Protein AF-A0A1B6LX27-F1 (afdb_monomer_lite)

pLDDT: mean 78.28, std 17.0, range [36.16, 95.62]

Secondary structure (DSSP, 8-state):
-HHHHHHHHHT-S----S-GGGS-TT-TTSS-S-HHHHHHHHHHTT---------TT-----SS-------TTS------TT-EEEEE-SS-TTEEEEEETTEEEEEEPSTT-EEETTTTEEE-GGGSTT-TT---PPPP---

Sequence (143 aa):
KTKMSWLKEEGFGGIMIWSVDMDDFRGQCGTGKFPLINAMRQELEDYRVKLEYDGPFESSSPGGGAYTTKDPTSVTCEEEDGHISYHPDKADCTMYYMCEGERKHHMPCPSNLVFNPNENVCDWPENVEGCTQHTPAPPARRR

Radius of gyration: 25.05 Å; chains: 1; bounding box: 63×36×71 Å

Structure (mmCIF, N/CA/C/O backbone):
data_AF-A0A1B6LX27-F1
#
_entry.id   AF-A0A1B6LX27-F1
#
loop_
_atom_site.group_PDB
_atom_site.id
_atom_site.type_symbol
_atom_site.label_atom_id
_atom_site.label_alt_id
_atom_site.label_comp_id
_atom_site.label_asym_id
_atom_site.label_entity_id
_atom_site.label_seq_id
_atom_site.pdbx_PDB_ins_code
_atom_site.Cartn_x
_atom_site.Cartn_y
_atom_site.Cartn_z
_atom_site.occupancy
_atom_site.B_iso_or_equiv
_atom_site.auth_seq_id
_atom_site.auth_comp_id
_atom_site.auth_asym_id
_atom_site.auth_atom_id
_atom_site.pdbx_PDB_model_num
ATOM 1 N N . LYS A 1 1 ? -3.311 -2.739 24.950 1.00 86.50 1 LYS A N 1
ATOM 2 C CA . LYS A 1 1 ? -2.130 -1.855 24.794 1.00 86.50 1 LYS A CA 1
ATOM 3 C C . LYS A 1 1 ? -1.111 -2.432 23.808 1.00 86.50 1 LYS A C 1
ATOM 5 O O . LYS A 1 1 ? -0.923 -1.808 22.782 1.00 86.50 1 LYS A O 1
ATOM 10 N N . THR A 1 2 ? -0.582 -3.650 23.991 1.00 93.81 2 THR A N 1
ATOM 11 C CA . THR A 1 2 ? 0.430 -4.273 23.095 1.00 93.81 2 THR A CA 1
ATOM 12 C C . THR A 1 2 ? 0.128 -4.185 21.593 1.00 93.81 2 THR A C 1
ATOM 14 O O . THR A 1 2 ? 0.969 -3.728 20.832 1.00 93.81 2 THR A O 1
ATOM 17 N N . LYS A 1 3 ? -1.089 -4.546 21.157 1.00 90.81 3 LYS A N 1
ATOM 18 C CA . LYS A 1 3 ? -1.472 -4.453 19.735 1.00 90.81 3 LYS A CA 1
ATOM 19 C C . LYS A 1 3 ? -1.489 -3.019 19.195 1.00 90.81 3 LYS A C 1
ATOM 21 O O . LYS A 1 3 ? -1.274 -2.833 18.010 1.00 90.81 3 LYS A O 1
ATOM 26 N N . MET A 1 4 ? -1.746 -2.025 20.048 1.00 92.75 4 MET A N 1
ATOM 27 C CA . MET A 1 4 ? -1.708 -0.616 19.645 1.00 92.75 4 MET A CA 1
ATOM 28 C C . MET A 1 4 ? -0.263 -0.155 19.459 1.00 92.75 4 MET A C 1
ATOM 30 O O . MET A 1 4 ? 0.002 0.612 18.550 1.00 92.75 4 MET A O 1
ATOM 34 N N . SER A 1 5 ? 0.678 -0.636 20.278 1.00 89.69 5 SER A N 1
ATOM 35 C CA . SER A 1 5 ? 2.108 -0.371 20.068 1.00 89.69 5 SER A CA 1
ATOM 36 C C . SER A 1 5 ? 2.585 -0.940 18.735 1.00 89.69 5 SER A C 1
ATOM 38 O O . SER A 1 5 ? 3.118 -0.188 17.931 1.00 89.69 5 SER A O 1
ATOM 40 N N . TRP A 1 6 ? 2.284 -2.215 18.468 1.00 89.00 6 TRP A N 1
ATOM 41 C CA . TRP A 1 6 ? 2.607 -2.853 17.189 1.00 89.00 6 TRP A CA 1
ATOM 42 C C . TRP A 1 6 ? 1.976 -2.116 16.001 1.00 89.00 6 TRP A C 1
ATOM 44 O O . TRP A 1 6 ? 2.639 -1.840 15.014 1.00 89.00 6 TRP A O 1
ATOM 54 N N . LEU A 1 7 ? 0.714 -1.697 16.124 1.00 89.50 7 LEU A N 1
ATOM 55 C CA . LEU A 1 7 ? 0.049 -0.909 15.089 1.00 89.50 7 LEU A CA 1
ATOM 56 C C . LEU A 1 7 ? 0.789 0.391 14.758 1.00 89.50 7 LEU A C 1
ATOM 58 O O . LEU A 1 7 ? 0.898 0.754 13.591 1.00 89.50 7 LEU A O 1
ATOM 62 N N . LYS A 1 8 ? 1.278 1.091 15.789 1.00 86.44 8 LYS A N 1
ATOM 63 C CA . LYS A 1 8 ? 2.028 2.337 15.620 1.00 86.44 8 LYS A CA 1
ATOM 64 C C . LYS A 1 8 ? 3.378 2.104 14.950 1.00 86.44 8 LYS A C 1
ATOM 66 O O . LYS A 1 8 ? 3.792 2.953 14.168 1.00 86.44 8 LYS A O 1
ATOM 71 N N . GLU A 1 9 ? 4.030 0.989 15.275 1.00 84.31 9 GLU A N 1
ATOM 72 C CA . GLU A 1 9 ? 5.307 0.563 14.690 1.00 84.31 9 GLU A CA 1
ATOM 73 C C . GLU A 1 9 ? 5.164 0.215 13.204 1.00 84.31 9 GLU A C 1
ATOM 75 O O . GLU A 1 9 ? 5.985 0.653 12.410 1.00 84.31 9 GLU A O 1
ATOM 80 N N . GLU A 1 10 ? 4.098 -0.493 12.824 1.00 82.00 10 GLU A N 1
ATOM 81 C CA . GLU A 1 10 ? 3.840 -0.903 11.432 1.00 82.00 10 GLU A CA 1
ATOM 82 C C . GLU A 1 10 ? 3.156 0.175 10.577 1.00 82.00 10 GLU A C 1
ATOM 84 O O . GLU A 1 10 ? 2.948 -0.019 9.386 1.00 82.00 10 GLU A O 1
ATOM 89 N N . GLY A 1 11 ? 2.743 1.302 11.163 1.00 79.25 11 GLY A N 1
ATOM 90 C CA . GLY A 1 11 ? 2.175 2.403 10.383 1.00 79.25 11 GLY A CA 1
ATOM 91 C C . GLY A 1 11 ? 0.707 2.239 9.960 1.00 79.25 11 GLY A C 1
ATOM 92 O O . GLY A 1 11 ? 0.257 2.978 9.086 1.00 79.25 11 GLY A O 1
ATOM 93 N N . PHE A 1 12 ? -0.079 1.318 10.537 1.00 83.06 12 PHE A N 1
ATOM 94 C CA . PHE A 1 12 ? -1.458 1.129 10.055 1.00 83.06 12 PHE A CA 1
ATOM 95 C C . PHE A 1 12 ? -2.381 2.313 10.375 1.00 83.06 12 PHE A C 1
ATOM 97 O O . PHE A 1 12 ? -2.344 2.905 11.452 1.00 83.06 12 PHE A O 1
ATOM 104 N N . GLY A 1 13 ? -3.322 2.566 9.460 1.00 85.44 13 GLY A N 1
ATOM 105 C CA . GLY A 1 13 ? -4.291 3.667 9.514 1.00 85.44 13 GLY A CA 1
ATOM 106 C C . GLY A 1 13 ? -5.221 3.703 10.731 1.00 85.44 13 GLY A C 1
ATOM 107 O O . GLY A 1 13 ? -5.786 4.747 11.054 1.00 85.44 13 GLY A O 1
ATOM 108 N N . GLY A 1 14 ? -5.415 2.569 11.401 1.00 88.19 14 GLY A N 1
ATOM 109 C CA . GLY A 1 14 ? -6.326 2.465 12.530 1.00 88.19 14 GLY A CA 1
ATOM 110 C C . GLY A 1 14 ? -6.703 1.029 12.860 1.00 88.19 14 GLY A C 1
ATOM 111 O O . GLY A 1 14 ? -6.088 0.071 12.397 1.00 88.19 14 GLY A O 1
ATOM 112 N N . ILE A 1 15 ? -7.732 0.887 13.689 1.00 92.56 15 ILE A N 1
ATOM 113 C CA . ILE A 1 15 ? -8.197 -0.397 14.215 1.00 92.56 15 ILE A CA 1
ATOM 114 C C . ILE A 1 15 ? -9.645 -0.650 13.827 1.00 92.56 15 ILE A C 1
ATOM 116 O O . ILE A 1 15 ? -10.480 0.251 13.870 1.00 92.56 15 ILE A O 1
ATOM 120 N N . MET A 1 16 ? -9.953 -1.906 13.524 1.00 93.69 16 MET A N 1
ATOM 121 C CA . MET A 1 16 ? -11.321 -2.404 13.461 1.00 93.69 16 MET A CA 1
ATOM 122 C C . MET A 1 16 ? -11.594 -3.234 14.712 1.00 93.69 16 MET A C 1
ATOM 124 O O . MET A 1 16 ? -10.741 -4.000 15.164 1.00 93.69 16 MET A O 1
ATOM 128 N N . ILE A 1 17 ? -12.775 -3.047 15.294 1.00 93.44 17 ILE A N 1
ATOM 129 C CA . ILE A 1 17 ? -13.177 -3.717 16.526 1.00 93.44 17 ILE A CA 1
ATOM 130 C C . ILE A 1 17 ? -14.451 -4.495 16.249 1.00 93.44 17 ILE A C 1
ATOM 132 O O . ILE A 1 17 ? -15.478 -3.923 15.886 1.00 93.44 17 ILE A O 1
ATOM 136 N N . TRP A 1 18 ? -14.380 -5.797 16.493 1.00 88.06 18 TRP A N 1
ATOM 137 C CA . TRP A 1 18 ? -15.531 -6.680 16.507 1.00 88.06 18 TRP A CA 1
ATOM 138 C C . TRP A 1 18 ? -15.784 -7.142 17.948 1.00 88.06 18 TRP A C 1
ATOM 140 O O . TRP A 1 18 ? -15.003 -7.918 18.491 1.00 88.06 18 TRP A O 1
ATOM 150 N N . SER A 1 19 ? -16.820 -6.680 18.635 1.00 92.62 19 SER A N 1
ATOM 151 C CA . SER A 1 19 ? -17.796 -5.650 18.266 1.00 92.62 19 SER A CA 1
ATOM 152 C C . SER A 1 19 ? -18.081 -4.763 19.478 1.00 92.62 19 SER A C 1
ATOM 154 O O . SER A 1 19 ? -17.671 -5.059 20.600 1.00 92.62 19 SER A O 1
ATOM 156 N N . VAL A 1 20 ? -18.775 -3.649 19.252 1.00 92.94 20 VAL A N 1
ATOM 157 C CA . VAL A 1 20 ? -19.074 -2.664 20.302 1.00 92.94 20 VAL A CA 1
ATOM 158 C C . VAL A 1 20 ? -19.958 -3.223 21.424 1.00 92.94 20 VAL A C 1
ATOM 160 O O . VAL A 1 20 ? -19.816 -2.819 22.574 1.00 92.94 20 VAL A O 1
ATOM 163 N N . ASP A 1 21 ? -20.856 -4.155 21.110 1.00 92.50 21 ASP A N 1
ATOM 164 C CA . ASP A 1 21 ? -21.798 -4.765 22.053 1.00 92.50 21 ASP A CA 1
ATOM 165 C C . ASP A 1 21 ? -21.161 -5.829 22.959 1.00 92.50 21 ASP A C 1
ATOM 167 O O . ASP A 1 21 ? -21.692 -6.105 24.034 1.00 92.50 21 ASP A O 1
ATOM 171 N N . MET A 1 22 ? -20.014 -6.386 22.553 1.00 93.12 22 MET A N 1
ATOM 172 C CA . MET A 1 22 ? -19.248 -7.352 23.347 1.00 93.12 22 MET A CA 1
ATOM 173 C C . MET A 1 22 ? -18.221 -6.697 24.281 1.00 93.12 22 MET A C 1
ATOM 175 O O . MET A 1 22 ? -17.616 -7.390 25.099 1.00 93.12 22 MET A O 1
ATOM 179 N N . ASP A 1 23 ? -18.016 -5.381 24.185 1.00 93.62 23 ASP A N 1
ATOM 180 C CA . ASP A 1 23 ? -17.310 -4.629 25.226 1.00 93.62 23 ASP A CA 1
ATOM 181 C C . ASP A 1 23 ? -18.255 -4.379 26.414 1.00 93.62 23 ASP A C 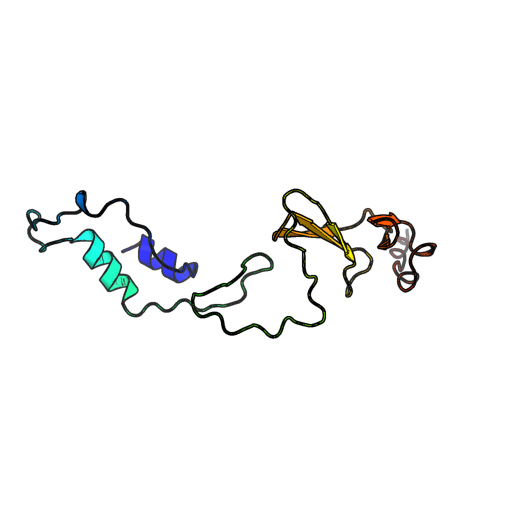1
ATOM 183 O O . ASP A 1 23 ? -19.478 -4.448 26.286 1.00 93.62 23 ASP A O 1
ATOM 187 N N . ASP A 1 24 ? -17.714 -4.046 27.584 1.00 94.94 24 ASP A N 1
ATOM 188 C CA . ASP A 1 24 ? -18.515 -3.713 28.763 1.00 94.94 24 ASP A CA 1
ATOM 189 C C . ASP A 1 24 ? -19.151 -2.318 28.624 1.00 94.94 24 ASP A C 1
ATOM 191 O O . ASP A 1 24 ? -18.796 -1.336 29.281 1.00 94.94 24 ASP A O 1
ATOM 195 N N . PHE A 1 25 ? -20.136 -2.216 27.736 1.00 93.31 25 PHE A N 1
ATOM 196 C CA . PHE A 1 25 ? -20.869 -0.989 27.436 1.00 93.31 25 PHE A CA 1
ATOM 197 C C . PHE A 1 25 ? -21.722 -0.498 28.616 1.00 93.31 25 PHE A C 1
ATOM 199 O O . PHE A 1 25 ? -22.156 0.660 28.644 1.00 93.31 25 PHE A O 1
ATOM 206 N N . ARG A 1 26 ? -21.975 -1.367 29.605 1.00 92.00 26 ARG A N 1
ATOM 207 C CA . ARG A 1 26 ? -22.749 -1.055 30.816 1.00 92.00 26 ARG A CA 1
ATOM 208 C C . ARG A 1 26 ? -21.876 -0.648 32.002 1.00 92.00 26 ARG A C 1
ATOM 210 O O . ARG A 1 26 ? -22.412 -0.037 32.922 1.00 92.00 26 ARG A O 1
ATOM 217 N N . GLY A 1 27 ? -20.570 -0.907 31.964 1.00 91.69 27 GLY A N 1
ATOM 218 C CA . GLY A 1 27 ? -19.635 -0.568 33.037 1.00 91.69 27 GLY A CA 1
ATOM 219 C C . GLY A 1 27 ? -19.746 -1.486 34.257 1.00 91.69 27 GLY A C 1
ATOM 220 O O . GLY A 1 27 ? -19.584 -1.027 35.385 1.00 91.69 27 GLY A O 1
ATOM 221 N N . GLN A 1 28 ? -20.066 -2.764 34.050 1.00 92.75 28 GLN A N 1
ATOM 222 C CA . GLN A 1 28 ? -20.187 -3.768 35.111 1.00 92.75 28 GLN A CA 1
ATOM 223 C C . GLN A 1 28 ? -18.832 -4.270 35.631 1.00 92.75 28 GLN A C 1
ATOM 225 O O . GLN A 1 28 ? -18.747 -4.724 36.769 1.00 92.75 28 GLN A O 1
ATOM 230 N N . CYS A 1 29 ? -17.764 -4.146 34.844 1.00 88.56 29 CYS A N 1
ATOM 231 C CA . CYS A 1 29 ? -16.407 -4.546 35.213 1.00 88.56 29 CYS A CA 1
ATOM 232 C C . CYS A 1 29 ? -15.710 -3.553 36.166 1.00 88.56 29 CYS A C 1
ATOM 234 O O . CYS A 1 29 ? -14.597 -3.818 36.611 1.00 88.56 29 CYS A O 1
ATOM 236 N N . GLY A 1 30 ? -16.343 -2.417 36.498 1.00 84.69 30 GLY A N 1
ATOM 237 C CA . GLY A 1 30 ? -15.873 -1.466 37.519 1.00 84.69 30 GLY A CA 1
ATOM 238 C C . GLY A 1 30 ? -14.922 -0.368 37.027 1.00 84.69 30 GLY A C 1
ATOM 239 O O . GLY A 1 30 ? -14.645 0.577 37.758 1.00 84.69 30 GLY A O 1
ATOM 240 N N . THR A 1 31 ? -14.467 -0.433 35.777 1.00 85.50 31 THR A N 1
ATOM 241 C CA . THR A 1 31 ? -13.555 0.549 35.155 1.00 85.50 31 THR A CA 1
ATOM 242 C C . THR A 1 31 ? -14.272 1.649 34.362 1.00 85.50 31 THR A C 1
ATOM 244 O O . THR A 1 31 ? -13.627 2.453 33.694 1.00 85.50 31 THR A O 1
ATOM 247 N N . GLY A 1 32 ? -15.606 1.692 34.421 1.00 90.88 32 GLY A N 1
ATOM 248 C CA . GLY A 1 32 ? -16.441 2.540 33.568 1.00 90.88 32 GLY A CA 1
ATOM 249 C C . GLY A 1 32 ? -16.871 1.832 32.280 1.00 90.88 32 GLY A C 1
ATOM 250 O O . GLY A 1 32 ? -16.545 0.670 32.058 1.00 90.88 32 GLY A O 1
ATOM 251 N N . LYS A 1 33 ? -17.649 2.527 31.444 1.00 95.00 33 LYS A N 1
ATOM 252 C CA . LYS A 1 33 ? -18.179 1.972 30.188 1.00 95.00 33 LYS A CA 1
ATOM 253 C C . LYS A 1 33 ? -17.080 1.836 29.138 1.00 95.00 33 LYS A C 1
ATOM 255 O O . LYS A 1 33 ? -16.231 2.717 29.041 1.00 95.00 33 LYS A O 1
ATOM 260 N N . PHE A 1 34 ? -17.175 0.805 28.305 1.00 94.94 34 PHE A N 1
ATOM 261 C CA . PHE A 1 34 ? -16.282 0.547 27.171 1.00 94.94 34 PHE A CA 1
ATOM 262 C C . PHE A 1 34 ? -14.787 0.511 27.535 1.00 94.94 34 PHE A C 1
ATOM 264 O O . PHE A 1 34 ? -13.986 1.251 26.949 1.00 94.94 34 PHE A O 1
ATOM 271 N N . PRO A 1 35 ? -14.378 -0.282 28.540 1.00 95.62 35 PRO A N 1
ATOM 272 C CA . PRO A 1 35 ? -12.996 -0.292 29.003 1.00 95.62 35 PRO A CA 1
ATOM 273 C C . PRO A 1 35 ? -11.996 -0.686 27.912 1.00 95.62 35 PRO A C 1
ATOM 275 O O . PRO A 1 35 ? -10.898 -0.128 27.873 1.00 95.62 35 PRO A O 1
ATOM 278 N N . LEU A 1 36 ? -12.355 -1.594 26.998 1.00 94.19 36 LEU A N 1
ATOM 279 C CA . LEU A 1 36 ? -11.445 -2.025 25.937 1.00 94.19 36 LEU A CA 1
ATOM 280 C C . LEU A 1 36 ? -11.309 -0.958 24.850 1.00 94.19 36 LEU A C 1
ATOM 282 O O . LEU A 1 36 ? -10.189 -0.611 24.466 1.00 94.19 36 LEU A O 1
ATOM 286 N N . ILE A 1 37 ? -12.428 -0.400 24.383 1.00 94.50 37 ILE A N 1
ATOM 287 C CA . ILE A 1 37 ? -12.418 0.651 23.357 1.00 94.50 37 ILE A CA 1
ATOM 288 C C . ILE A 1 37 ? -11.728 1.913 23.881 1.00 94.50 37 ILE A C 1
ATOM 290 O O . ILE A 1 37 ? -10.924 2.513 23.166 1.00 94.50 37 ILE A O 1
ATOM 294 N N . ASN A 1 38 ? -11.979 2.298 25.135 1.00 94.31 38 ASN A N 1
ATOM 295 C CA . ASN A 1 38 ? -11.336 3.464 25.739 1.00 94.31 38 ASN A CA 1
ATOM 296 C C . ASN A 1 38 ? -9.831 3.259 25.924 1.00 94.31 38 ASN A C 1
ATOM 298 O O . ASN A 1 38 ? -9.062 4.178 25.650 1.00 94.31 38 ASN A O 1
ATOM 302 N N . ALA A 1 39 ? -9.394 2.054 26.302 1.00 94.19 39 ALA A N 1
ATOM 303 C CA . ALA A 1 39 ? -7.972 1.741 26.370 1.00 94.19 39 ALA A CA 1
ATOM 304 C C . ALA A 1 39 ? -7.293 1.850 24.997 1.00 94.19 39 ALA A C 1
ATOM 306 O O . ALA A 1 39 ? -6.167 2.324 24.916 1.00 94.19 39 ALA A O 1
ATOM 307 N N . MET A 1 40 ? -7.953 1.431 23.913 1.00 94.62 40 MET A N 1
ATOM 308 C CA . MET A 1 40 ? -7.399 1.569 22.561 1.00 94.62 40 MET A CA 1
ATOM 309 C C . MET A 1 40 ? -7.393 3.023 22.082 1.00 94.62 40 MET A C 1
ATOM 311 O O . MET A 1 40 ? -6.388 3.475 21.543 1.00 94.62 40 MET A O 1
ATOM 315 N N . ARG A 1 41 ? -8.470 3.775 22.342 1.00 92.81 41 ARG A N 1
ATOM 316 C CA . ARG A 1 41 ? -8.562 5.208 22.029 1.00 92.81 41 ARG A CA 1
ATOM 317 C C . ARG A 1 41 ? -7.438 6.001 22.691 1.00 92.81 41 ARG A C 1
ATOM 319 O O . ARG A 1 41 ? -6.790 6.787 22.016 1.00 92.81 41 ARG A O 1
ATOM 326 N N . GLN A 1 42 ? -7.192 5.765 23.979 1.00 93.88 42 GLN A N 1
ATOM 327 C CA . GLN A 1 42 ? -6.151 6.465 24.732 1.00 93.88 42 GLN A CA 1
ATOM 328 C C . GLN A 1 42 ? -4.744 6.173 24.185 1.00 93.88 42 GLN A C 1
ATOM 330 O O . GLN A 1 42 ? -3.894 7.052 24.150 1.00 93.88 42 GLN A O 1
ATOM 335 N N . GLU A 1 43 ? -4.483 4.948 23.724 1.00 93.81 43 GLU A N 1
ATOM 336 C CA . GLU A 1 43 ? -3.179 4.587 23.144 1.00 93.81 43 GLU A CA 1
ATOM 337 C C . GLU A 1 43 ? -2.929 5.190 21.751 1.00 93.81 43 GLU A C 1
ATOM 339 O O . GLU A 1 43 ? -1.773 5.236 21.308 1.00 93.81 43 GLU A O 1
ATOM 344 N N . LEU A 1 44 ? -3.997 5.612 21.066 1.00 92.19 44 LEU A N 1
ATOM 345 C CA . LEU A 1 44 ? -3.981 6.184 19.718 1.00 92.19 44 LEU A CA 1
ATOM 346 C C . LEU A 1 44 ? -4.251 7.698 19.695 1.00 92.19 44 LEU A C 1
ATOM 348 O O . LEU A 1 44 ? -4.262 8.273 18.614 1.00 92.19 44 LEU A O 1
ATOM 352 N N . GLU A 1 45 ? -4.450 8.344 20.848 1.00 91.00 45 GLU A N 1
ATOM 353 C CA . GLU A 1 45 ? -4.853 9.757 20.944 1.00 91.00 45 GLU A CA 1
ATOM 354 C C . GLU A 1 45 ? -3.886 10.704 20.213 1.00 91.00 45 GLU A C 1
ATOM 356 O O . GLU A 1 45 ? -4.317 11.553 19.436 1.00 91.00 45 GLU A O 1
ATOM 361 N N . ASP A 1 46 ? -2.581 10.476 20.374 1.00 88.50 46 ASP A N 1
ATOM 362 C CA . ASP A 1 46 ? -1.524 11.262 19.724 1.00 88.50 46 ASP A CA 1
ATOM 363 C C . ASP A 1 46 ? -0.923 10.574 18.489 1.00 88.50 46 ASP A C 1
ATOM 365 O O . ASP A 1 46 ? 0.069 11.041 17.921 1.00 88.50 46 ASP A O 1
ATOM 369 N N . TYR A 1 47 ? -1.478 9.436 18.066 1.00 87.56 47 TYR A N 1
ATOM 370 C CA . TYR A 1 47 ? -0.918 8.699 16.94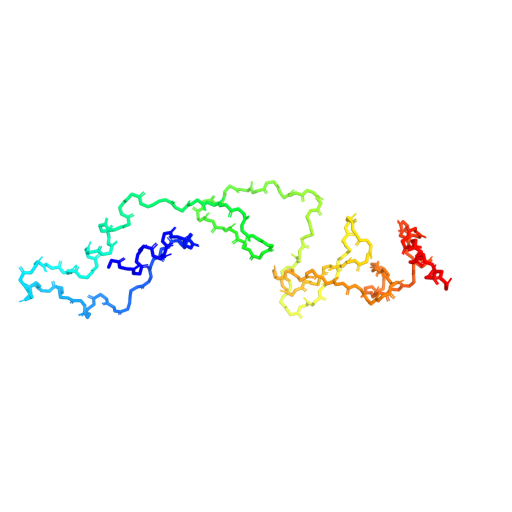4 1.00 87.56 47 TYR A CA 1
ATOM 371 C C . TYR A 1 47 ? -1.289 9.356 15.616 1.00 87.56 47 TYR A C 1
ATOM 373 O O . TYR A 1 47 ? -2.459 9.514 15.271 1.00 87.56 47 TYR A O 1
ATOM 381 N N . ARG A 1 48 ? -0.262 9.707 14.840 1.00 83.69 48 ARG A N 1
ATOM 382 C CA . ARG A 1 48 ? -0.399 10.140 13.453 1.00 83.69 48 ARG A CA 1
ATOM 383 C C . ARG A 1 48 ? 0.383 9.194 12.568 1.00 83.69 48 ARG A C 1
ATOM 385 O O . ARG A 1 48 ? 1.581 9.006 12.769 1.00 83.69 48 ARG A O 1
ATOM 392 N N . VAL A 1 49 ? -0.307 8.640 11.584 1.00 85.12 49 VAL A N 1
ATOM 393 C CA . VAL A 1 49 ? 0.295 7.791 10.564 1.00 85.12 49 VAL A CA 1
ATOM 394 C C . VAL A 1 49 ? 1.219 8.662 9.729 1.00 85.12 49 VAL A C 1
ATOM 396 O O . VAL A 1 49 ? 0.789 9.655 9.136 1.00 85.12 49 VAL A O 1
ATOM 399 N N . LYS A 1 50 ? 2.502 8.317 9.718 1.00 72.25 50 LYS A N 1
ATOM 400 C CA . LYS A 1 50 ? 3.435 8.894 8.762 1.00 72.25 50 LYS A CA 1
ATOM 401 C C . LYS A 1 50 ? 3.232 8.147 7.455 1.00 72.25 50 LYS A C 1
ATOM 403 O O . LYS A 1 50 ? 3.424 6.941 7.412 1.00 72.25 50 LYS A O 1
ATOM 408 N N . LEU A 1 51 ? 2.811 8.860 6.417 1.00 65.38 51 LEU A N 1
ATOM 409 C CA . LEU A 1 51 ? 2.771 8.325 5.060 1.00 65.38 51 LEU A CA 1
ATOM 410 C C . LEU A 1 51 ? 4.210 8.321 4.525 1.00 65.38 51 LEU A C 1
ATOM 412 O O . LEU A 1 51 ? 4.600 9.202 3.761 1.00 65.38 51 LEU A O 1
ATOM 416 N N . GLU A 1 52 ? 5.026 7.404 5.033 1.00 62.91 52 GLU A N 1
ATOM 417 C CA . GLU A 1 52 ? 6.347 7.109 4.486 1.00 62.91 52 GLU A CA 1
ATOM 418 C C . GLU A 1 52 ? 6.177 6.047 3.383 1.00 62.91 52 GLU A C 1
ATOM 420 O O . GLU A 1 52 ? 5.319 5.170 3.459 1.00 62.91 52 GLU A O 1
ATOM 425 N N . TYR A 1 53 ? 6.903 6.206 2.274 1.00 51.03 53 TYR A N 1
ATOM 426 C CA . TYR A 1 53 ? 6.820 5.292 1.135 1.00 51.03 53 TYR A CA 1
ATOM 427 C C . TYR A 1 53 ? 7.563 3.996 1.477 1.00 51.03 53 TYR A C 1
ATOM 429 O O . TYR A 1 53 ? 8.783 3.931 1.338 1.00 51.03 53 TYR A O 1
ATOM 437 N N . ASP A 1 54 ? 6.820 2.976 1.903 1.00 54.31 54 ASP A N 1
ATOM 438 C CA . ASP A 1 54 ? 7.385 1.680 2.309 1.00 54.31 54 ASP A CA 1
ATOM 439 C C . ASP A 1 54 ? 7.430 0.638 1.176 1.00 54.31 54 ASP A C 1
ATOM 441 O O . ASP A 1 54 ? 7.914 -0.479 1.367 1.00 54.31 54 ASP A O 1
ATOM 445 N N . GLY A 1 55 ? 6.985 0.983 -0.040 1.00 55.59 55 GLY A N 1
ATOM 446 C CA . GLY A 1 55 ? 7.154 0.104 -1.196 1.00 55.59 55 GLY A CA 1
ATOM 447 C C . GLY A 1 55 ? 6.171 0.311 -2.351 1.00 55.59 55 GLY A C 1
ATOM 448 O O . GLY A 1 55 ? 5.296 1.174 -2.305 1.00 55.59 55 GLY A O 1
ATOM 449 N N . PRO A 1 56 ? 6.294 -0.508 -3.412 1.00 52.16 56 PRO A N 1
ATOM 450 C CA . PRO A 1 56 ? 5.648 -0.272 -4.705 1.00 52.16 56 PRO A CA 1
ATOM 451 C C . PRO A 1 56 ? 4.141 -0.594 -4.767 1.00 52.16 56 PRO A C 1
ATOM 453 O O . PRO A 1 56 ? 3.557 -0.469 -5.843 1.00 52.16 56 PRO A O 1
ATOM 456 N N . PHE A 1 57 ? 3.507 -1.024 -3.666 1.00 50.59 57 PHE A N 1
ATOM 457 C CA . PHE A 1 57 ? 2.134 -1.564 -3.681 1.00 50.59 57 PHE A CA 1
ATOM 458 C C . PHE A 1 57 ? 1.092 -0.784 -2.853 1.00 50.59 57 PHE A C 1
ATOM 460 O O . PHE A 1 57 ? -0.097 -1.069 -2.957 1.00 50.59 57 PHE A O 1
ATOM 467 N N . GLU A 1 58 ? 1.467 0.230 -2.074 1.00 47.28 58 GLU A N 1
ATOM 468 C CA . GLU A 1 58 ? 0.480 1.018 -1.318 1.00 47.28 58 GLU A CA 1
ATOM 469 C C . GLU A 1 58 ? -0.067 2.178 -2.168 1.00 47.28 58 GLU A C 1
ATOM 471 O O . GLU A 1 58 ? 0.558 3.229 -2.324 1.00 47.28 58 GLU A O 1
ATOM 476 N N . SER A 1 59 ? -1.267 1.999 -2.730 1.00 50.06 59 SER A N 1
ATOM 477 C CA . SER A 1 59 ? -2.067 3.107 -3.254 1.00 50.06 59 SER A CA 1
ATOM 478 C C . SER A 1 59 ? -2.694 3.865 -2.082 1.00 50.06 59 SER A C 1
ATOM 480 O O . SER A 1 59 ? -3.722 3.457 -1.537 1.00 50.06 59 SER A O 1
ATOM 482 N N . SER A 1 60 ? -2.090 4.983 -1.689 1.00 47.88 60 SER A N 1
ATOM 483 C CA . SER A 1 60 ? -2.728 5.914 -0.764 1.00 47.88 60 SER A CA 1
ATOM 484 C C . SER A 1 60 ? -3.857 6.664 -1.480 1.00 47.88 60 SER A C 1
ATOM 486 O O . SER A 1 60 ? -3.634 7.439 -2.405 1.00 47.88 60 SER A O 1
ATOM 488 N N . SER A 1 61 ? -5.091 6.459 -1.022 1.00 46.00 61 SER A N 1
ATOM 489 C CA . SER A 1 61 ? -6.164 7.436 -1.202 1.00 46.00 61 SER A CA 1
ATOM 490 C C . SER A 1 61 ? -6.752 7.737 0.175 1.00 46.00 61 SER A C 1
ATOM 492 O O . SER A 1 61 ? -7.614 7.002 0.662 1.00 46.00 61 SER A O 1
ATOM 494 N N . PRO A 1 62 ? -6.256 8.775 0.873 1.00 51.88 62 PRO A N 1
ATOM 495 C CA . PRO A 1 62 ? -6.918 9.297 2.052 1.00 51.88 62 PRO A CA 1
ATOM 496 C C . PRO A 1 62 ? -8.056 10.199 1.578 1.00 51.88 62 PRO A C 1
ATOM 498 O O . PRO A 1 62 ? -7.846 11.098 0.764 1.00 51.88 62 PRO A O 1
ATOM 501 N N . GLY A 1 63 ? -9.263 9.967 2.095 1.00 52.16 63 GLY A N 1
ATOM 502 C CA . GLY A 1 63 ? -10.435 10.800 1.837 1.00 52.16 63 GLY A CA 1
ATOM 503 C C . GLY A 1 63 ? -10.108 12.292 1.938 1.00 52.16 63 GLY A C 1
ATOM 504 O O . GLY A 1 63 ? -9.854 12.819 3.018 1.00 52.16 63 GLY A O 1
ATOM 505 N N . GLY A 1 64 ? -10.106 12.938 0.775 1.00 45.34 64 GLY A N 1
ATOM 506 C CA . GLY A 1 64 ? -9.668 14.313 0.571 1.00 45.34 64 GLY A CA 1
ATOM 507 C C . GLY A 1 64 ? -9.010 14.442 -0.796 1.00 45.34 64 GLY A C 1
ATOM 508 O O . GLY A 1 64 ? -7.844 14.808 -0.872 1.00 45.34 64 GLY A O 1
ATOM 509 N N . GLY A 1 65 ? -9.742 14.076 -1.858 1.00 43.09 65 GLY A N 1
ATOM 510 C CA . GLY A 1 65 ? -9.269 14.047 -3.243 1.00 43.09 65 GLY A CA 1
ATOM 511 C C . GLY A 1 65 ? -8.873 15.426 -3.766 1.00 43.09 65 GLY A C 1
ATOM 512 O O . GLY A 1 65 ? -9.592 16.036 -4.552 1.00 43.09 65 GLY A O 1
ATOM 513 N N . ALA A 1 66 ? -7.712 15.912 -3.340 1.00 41.47 66 ALA A N 1
ATOM 514 C CA . ALA A 1 66 ? -6.890 16.781 -4.149 1.00 41.47 66 ALA A CA 1
ATOM 515 C C . ALA A 1 66 ? -6.364 15.914 -5.296 1.00 41.47 66 ALA A C 1
ATOM 517 O O . ALA A 1 66 ? -5.596 14.978 -5.087 1.00 41.47 66 ALA A O 1
ATOM 518 N N . TYR A 1 67 ? -6.858 16.206 -6.493 1.00 36.16 67 TYR A N 1
ATOM 519 C CA . TYR A 1 67 ? -6.322 15.806 -7.790 1.00 36.16 67 TYR A CA 1
ATOM 520 C C . TYR A 1 67 ? -4.794 15.770 -7.716 1.00 36.16 67 TYR A C 1
ATOM 522 O O . TYR A 1 67 ? -4.132 16.810 -7.700 1.00 36.16 67 TYR A O 1
ATOM 530 N N . THR A 1 68 ? -4.229 14.564 -7.640 1.00 42.41 68 THR A N 1
ATOM 531 C CA . THR A 1 68 ? -2.817 14.391 -7.940 1.00 42.41 68 THR A CA 1
ATOM 532 C C . THR A 1 68 ? -2.690 14.819 -9.396 1.00 42.41 68 THR A C 1
ATOM 534 O O . THR A 1 68 ? -3.418 14.332 -10.265 1.00 42.41 68 THR A O 1
ATOM 537 N N . THR A 1 69 ? -1.853 15.814 -9.682 1.00 44.34 69 THR A N 1
ATOM 538 C CA . THR A 1 69 ? -1.424 16.033 -11.062 1.00 44.34 69 THR A CA 1
ATOM 539 C C . THR A 1 69 ? -0.768 14.720 -11.457 1.00 44.34 69 THR A C 1
ATOM 541 O O . THR A 1 69 ? 0.324 14.432 -10.968 1.00 44.34 69 THR A O 1
ATOM 544 N N . LYS A 1 70 ? -1.494 13.874 -12.207 1.00 44.56 70 LYS A N 1
ATOM 545 C CA . LYS A 1 70 ? -1.004 12.566 -12.640 1.00 44.56 70 LYS A CA 1
ATOM 546 C C . LYS A 1 70 ? 0.383 12.795 -13.209 1.00 44.56 70 LYS A C 1
ATOM 548 O O . LYS A 1 70 ? 0.549 13.651 -14.081 1.00 44.56 70 LYS A O 1
ATOM 553 N N . ASP A 1 71 ? 1.369 12.095 -12.660 1.00 48.50 71 ASP A N 1
ATOM 554 C CA . ASP A 1 71 ? 2.713 12.178 -13.193 1.00 48.50 71 ASP A CA 1
ATOM 555 C C . ASP A 1 71 ? 2.624 11.819 -14.689 1.00 48.50 71 ASP A C 1
ATOM 557 O O . ASP A 1 71 ? 2.071 10.766 -15.022 1.00 48.50 71 ASP A O 1
ATOM 561 N N . PRO A 1 72 ? 3.085 12.682 -15.608 1.00 52.97 72 PRO A N 1
ATOM 562 C CA . PRO A 1 72 ? 2.895 12.484 -17.045 1.00 52.97 72 PRO A CA 1
ATOM 563 C C . PRO A 1 72 ? 3.646 11.253 -17.585 1.00 52.97 72 PRO A C 1
ATOM 565 O O . PRO A 1 72 ? 3.473 10.870 -18.745 1.00 52.97 72 PRO A O 1
ATOM 568 N N . THR A 1 73 ? 4.485 10.613 -16.764 1.00 54.56 73 THR A N 1
ATOM 569 C CA . THR A 1 73 ? 5.147 9.347 -17.084 1.00 54.56 73 THR A CA 1
ATOM 570 C C . THR A 1 73 ? 4.451 8.125 -16.486 1.00 54.56 73 THR A C 1
ATOM 572 O O . THR A 1 73 ? 4.742 7.015 -16.927 1.00 54.56 7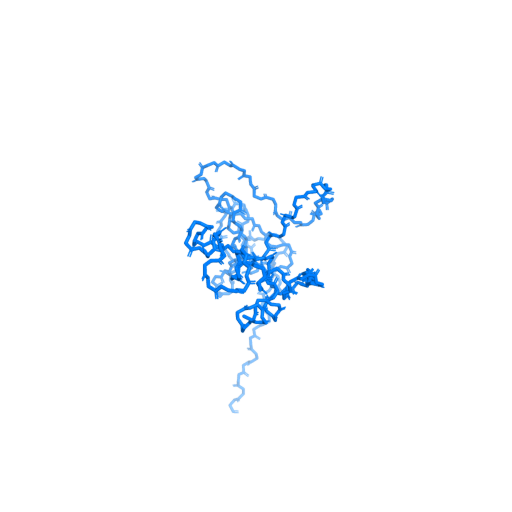3 THR A O 1
ATOM 575 N N . SER A 1 74 ? 3.490 8.312 -15.573 1.00 62.53 74 SER A N 1
ATOM 576 C CA . SER A 1 74 ? 2.740 7.218 -14.953 1.00 62.53 74 SER A CA 1
ATOM 577 C C . SER A 1 74 ? 1.803 6.524 -15.946 1.00 62.53 74 SER A C 1
ATOM 579 O O . SER A 1 74 ? 1.009 7.161 -16.636 1.00 62.53 74 SER A O 1
ATOM 581 N N . VAL A 1 75 ? 1.913 5.194 -16.022 1.00 69.44 75 VAL A N 1
ATOM 582 C CA . VAL A 1 75 ? 1.009 4.342 -16.802 1.00 69.44 75 VAL A CA 1
ATOM 583 C C . VAL A 1 75 ? -0.375 4.381 -16.159 1.00 69.44 75 VAL A C 1
ATOM 585 O O . VAL A 1 75 ? -0.538 4.013 -14.994 1.00 69.44 75 VAL A O 1
ATOM 588 N N . THR A 1 76 ? -1.368 4.836 -16.919 1.00 70.81 76 THR A N 1
ATOM 589 C CA . THR A 1 76 ? -2.780 4.789 -16.537 1.00 70.81 76 THR A CA 1
ATOM 590 C C . THR A 1 76 ? -3.425 3.543 -17.122 1.00 70.81 76 THR A C 1
ATOM 592 O O . THR A 1 76 ? -3.556 3.442 -18.338 1.00 70.81 76 THR A O 1
ATOM 595 N N . CYS A 1 77 ? -3.831 2.615 -16.256 1.00 74.19 77 CYS A N 1
ATOM 596 C CA . CYS A 1 77 ? -4.708 1.512 -16.630 1.00 74.19 77 CYS A CA 1
ATOM 597 C C . CYS A 1 77 ? -6.138 2.051 -16.820 1.00 74.19 77 CYS A C 1
ATOM 599 O O . CYS A 1 77 ? -6.575 2.901 -16.041 1.00 74.19 77 CYS A O 1
ATOM 601 N N . GLU A 1 78 ? -6.842 1.598 -17.856 1.00 69.44 78 GLU A N 1
ATOM 602 C CA . GLU A 1 78 ? -8.234 1.983 -18.121 1.00 69.44 78 GLU A CA 1
ATOM 603 C C . GLU A 1 78 ? -9.211 1.010 -17.436 1.00 69.44 78 GLU A C 1
ATOM 605 O O . GLU A 1 78 ? -8.935 -0.183 -17.314 1.00 69.44 78 GLU A O 1
ATOM 610 N N . GLU A 1 79 ? -10.345 1.537 -16.967 1.00 62.12 79 GLU A N 1
ATOM 611 C CA . GLU A 1 79 ? -11.327 0.887 -16.080 1.00 62.12 79 GLU A CA 1
ATOM 612 C C . GLU A 1 79 ? -12.289 -0.088 -16.800 1.00 62.12 79 GLU A C 1
ATOM 614 O O . GLU A 1 79 ? -13.435 -0.247 -16.381 1.00 62.12 79 GLU A O 1
ATOM 619 N N . GLU A 1 80 ? -11.884 -0.737 -17.897 1.00 64.25 80 GLU A N 1
ATOM 620 C CA . GLU A 1 80 ? -12.775 -1.700 -18.562 1.00 64.25 80 GLU A CA 1
ATOM 621 C C . GLU A 1 80 ? -12.764 -3.063 -17.853 1.00 64.25 80 GLU A C 1
ATOM 623 O O . GLU A 1 80 ? -11.761 -3.783 -17.823 1.00 64.25 80 GLU A O 1
ATOM 628 N N . ASP A 1 81 ? -13.916 -3.414 -17.272 1.00 62.69 81 ASP A N 1
ATOM 629 C CA . ASP A 1 81 ? -14.144 -4.645 -16.516 1.00 62.69 81 ASP A CA 1
ATOM 630 C C . ASP A 1 81 ? -13.702 -5.898 -17.301 1.00 62.69 81 ASP A C 1
ATOM 632 O O . ASP A 1 81 ? -14.297 -6.282 -18.310 1.00 62.69 81 ASP A O 1
ATOM 636 N N . GLY A 1 82 ? -12.667 -6.577 -16.793 1.00 66.69 82 GLY A N 1
ATOM 637 C CA . GLY A 1 82 ? -12.204 -7.883 -17.278 1.00 66.69 82 GLY A CA 1
ATOM 638 C C . GLY A 1 82 ? -11.199 -7.858 -18.436 1.00 66.69 82 GLY A C 1
ATOM 639 O O . GLY A 1 82 ? -10.821 -8.932 -18.912 1.00 66.69 82 GLY A O 1
ATOM 640 N N . HIS A 1 83 ? -10.744 -6.685 -18.886 1.00 79.38 83 HIS A N 1
ATOM 641 C CA . HIS A 1 83 ? -9.708 -6.583 -19.914 1.00 79.38 83 HIS A CA 1
ATOM 642 C C . HIS A 1 83 ? -8.304 -6.476 -19.298 1.00 79.38 83 HIS A C 1
ATOM 644 O O . HIS A 1 83 ? -8.044 -5.622 -18.450 1.00 79.38 83 HIS A O 1
ATOM 650 N N . ILE A 1 84 ? -7.383 -7.336 -19.745 1.00 84.56 84 ILE A N 1
ATOM 651 C CA . ILE A 1 84 ? -5.959 -7.232 -19.406 1.00 84.56 84 ILE A CA 1
ATOM 652 C C . ILE A 1 84 ? -5.282 -6.382 -20.479 1.00 84.56 84 ILE A C 1
ATOM 654 O O . ILE A 1 84 ? -5.270 -6.775 -21.646 1.00 84.56 84 ILE A O 1
ATOM 658 N N . SER A 1 85 ? -4.696 -5.251 -20.082 1.00 87.56 85 SER A N 1
ATOM 659 C CA . SER A 1 85 ? -3.900 -4.399 -20.976 1.00 87.56 85 SER A CA 1
ATOM 660 C C . SER A 1 85 ? -2.420 -4.414 -20.599 1.00 87.56 85 SER A C 1
ATOM 662 O O . SER A 1 85 ? -2.057 -4.627 -19.439 1.00 87.56 85 SER A O 1
ATOM 664 N N . TYR A 1 86 ? -1.555 -4.195 -21.588 1.00 90.06 86 TYR A N 1
ATOM 665 C CA . TYR A 1 86 ? -0.105 -4.213 -21.423 1.00 90.06 86 TYR A CA 1
ATOM 666 C C . TYR A 1 86 ? 0.488 -2.871 -21.833 1.00 90.06 86 TYR A C 1
ATOM 668 O O . TYR A 1 86 ? 0.105 -2.305 -22.853 1.00 90.06 86 TYR A O 1
ATOM 676 N N . HIS A 1 87 ? 1.428 -2.364 -21.038 1.00 89.81 87 HIS A N 1
ATOM 677 C CA . HIS A 1 87 ? 2.039 -1.053 -21.246 1.00 89.81 87 HIS A CA 1
ATOM 678 C C . HIS A 1 87 ? 3.561 -1.128 -21.090 1.00 89.81 87 HIS A C 1
ATOM 680 O O . HIS A 1 87 ? 4.042 -1.816 -20.186 1.00 89.81 87 HIS A O 1
ATOM 686 N N . PRO A 1 88 ? 4.333 -0.408 -21.921 1.00 89.19 88 PRO A N 1
ATOM 687 C CA . PRO A 1 88 ? 5.788 -0.390 -21.821 1.00 89.19 88 PRO A CA 1
ATOM 688 C C . PRO A 1 88 ? 6.255 0.341 -20.559 1.00 89.19 88 PRO A C 1
ATOM 690 O O . PRO A 1 88 ? 5.676 1.359 -20.163 1.00 89.19 88 PRO A O 1
ATOM 693 N N . ASP A 1 89 ? 7.346 -0.131 -19.960 1.00 86.94 89 ASP A N 1
ATOM 694 C CA . ASP A 1 89 ? 8.085 0.657 -18.981 1.00 86.94 89 ASP A CA 1
ATOM 695 C C . ASP A 1 89 ? 9.007 1.650 -19.713 1.00 86.94 89 ASP A C 1
ATOM 697 O O . ASP A 1 89 ? 9.806 1.283 -20.573 1.00 86.94 89 ASP A O 1
ATOM 701 N N . LYS A 1 90 ? 8.868 2.942 -19.396 1.00 82.19 90 LYS A N 1
ATOM 702 C CA . LYS A 1 90 ? 9.644 4.020 -20.030 1.00 82.19 90 LYS A CA 1
ATOM 703 C C . LYS A 1 90 ? 11.090 4.089 -19.530 1.00 82.19 90 LYS A C 1
ATOM 705 O O . LYS A 1 90 ? 11.910 4.738 -20.176 1.00 82.19 90 LYS A O 1
ATOM 710 N N . ALA A 1 91 ? 11.387 3.498 -18.374 1.00 83.06 91 ALA A N 1
ATOM 711 C CA . ALA A 1 91 ? 12.712 3.500 -17.764 1.00 83.06 91 ALA A CA 1
ATOM 712 C C . ALA A 1 91 ? 13.510 2.230 -18.091 1.00 83.06 91 ALA A C 1
ATOM 714 O O . ALA A 1 91 ? 14.737 2.296 -18.155 1.00 83.06 91 ALA A O 1
ATOM 715 N N . ASP A 1 92 ? 12.834 1.097 -18.304 1.00 84.94 92 ASP A N 1
ATOM 716 C CA . ASP A 1 92 ? 13.479 -0.194 -18.549 1.00 84.94 92 ASP A CA 1
ATOM 717 C C . ASP A 1 92 ? 12.747 -1.015 -19.621 1.00 84.94 92 ASP A C 1
ATOM 719 O O . ASP A 1 92 ? 11.696 -1.595 -19.374 1.00 84.94 92 ASP A O 1
ATOM 723 N N . CYS A 1 93 ? 13.354 -1.141 -20.803 1.00 88.12 93 CYS A N 1
ATOM 724 C CA . CYS A 1 93 ? 12.812 -1.929 -21.913 1.00 88.12 93 CYS A CA 1
ATOM 725 C C . CYS A 1 93 ? 12.592 -3.418 -21.585 1.00 88.12 93 CYS A C 1
ATOM 727 O O . CYS A 1 93 ? 11.827 -4.089 -22.278 1.00 88.12 93 CYS A O 1
ATOM 729 N N . THR A 1 94 ? 13.281 -3.961 -20.575 1.00 89.38 94 THR A N 1
ATOM 730 C CA . THR A 1 94 ? 13.147 -5.365 -20.153 1.00 89.38 94 THR A CA 1
ATOM 731 C C . THR A 1 94 ? 11.975 -5.592 -19.201 1.00 89.38 94 THR A C 1
ATOM 733 O O . THR A 1 94 ? 11.699 -6.733 -18.830 1.00 89.38 94 THR A O 1
ATOM 736 N N . MET A 1 95 ? 11.261 -4.528 -18.832 1.00 89.00 95 MET A N 1
ATOM 737 C CA . MET A 1 95 ? 10.110 -4.562 -17.943 1.00 89.00 95 MET A CA 1
ATOM 738 C C . MET A 1 95 ? 8.863 -4.021 -18.651 1.00 89.00 95 MET A C 1
ATOM 740 O O . MET A 1 95 ? 8.931 -3.196 -19.562 1.00 89.00 95 MET A O 1
ATOM 744 N N . TYR A 1 96 ? 7.694 -4.479 -18.216 1.00 90.81 96 TYR A N 1
ATOM 745 C CA . TYR A 1 96 ? 6.405 -3.972 -18.679 1.00 90.81 96 TYR A CA 1
ATOM 746 C C . TYR A 1 96 ? 5.380 -3.971 -17.549 1.00 90.81 96 TYR A C 1
ATOM 748 O O . TYR A 1 96 ? 5.565 -4.607 -16.509 1.00 90.81 96 TYR A O 1
ATOM 756 N N . TYR A 1 97 ? 4.282 -3.249 -17.751 1.00 91.75 97 TYR A N 1
ATOM 757 C CA . TYR A 1 97 ? 3.148 -3.236 -16.838 1.00 91.75 97 TYR A CA 1
ATOM 758 C C . TYR A 1 97 ? 2.000 -4.049 -17.422 1.00 91.75 97 TYR A C 1
ATOM 760 O O . TYR A 1 97 ? 1.566 -3.802 -18.544 1.00 91.75 97 TYR A O 1
ATOM 768 N N . MET A 1 98 ? 1.491 -4.998 -16.642 1.00 89.81 98 MET A N 1
ATOM 769 C CA . MET A 1 98 ? 0.242 -5.702 -16.914 1.00 89.81 98 MET A CA 1
ATOM 770 C C . MET A 1 98 ? -0.847 -5.112 -16.018 1.00 89.81 98 MET A C 1
ATOM 772 O O . MET A 1 98 ? -0.725 -5.141 -14.794 1.00 89.81 98 MET A O 1
ATOM 776 N N . CYS A 1 99 ? -1.882 -4.554 -16.629 1.00 88.19 99 CYS A N 1
ATOM 777 C CA . CYS A 1 99 ? -3.018 -3.951 -15.949 1.00 88.19 99 CYS A CA 1
ATOM 778 C C . CYS A 1 99 ? -4.192 -4.934 -15.920 1.00 88.19 99 CYS A C 1
ATOM 780 O O . CYS A 1 99 ? -4.662 -5.353 -16.975 1.00 88.19 99 CYS A O 1
ATOM 782 N N . GLU A 1 100 ? -4.685 -5.255 -14.726 1.00 85.50 100 GLU A N 1
ATOM 783 C CA . GLU A 1 100 ? -5.958 -5.948 -14.502 1.00 85.50 100 GLU A CA 1
ATOM 784 C C . GLU A 1 100 ? -6.909 -4.973 -13.791 1.00 85.50 100 GLU A C 1
ATOM 786 O O . GLU A 1 100 ? -6.834 -4.776 -12.572 1.00 85.50 100 GLU A O 1
ATOM 791 N N . GLY A 1 101 ? -7.748 -4.279 -14.567 1.00 78.81 101 GLY A N 1
ATOM 792 C CA . GLY A 1 101 ? -8.492 -3.116 -14.076 1.00 78.81 101 GLY A CA 1
ATOM 793 C C . GLY A 1 101 ? -7.539 -2.055 -13.514 1.00 78.81 101 GLY A C 1
ATOM 794 O O . GLY A 1 101 ? -6.621 -1.606 -14.196 1.00 78.81 101 GLY A O 1
ATOM 795 N N . GLU A 1 102 ? -7.702 -1.690 -12.240 1.00 73.56 102 GLU A N 1
ATOM 796 C CA . GLU A 1 102 ? -6.830 -0.716 -11.562 1.00 73.56 102 GLU A CA 1
ATOM 797 C C . GLU A 1 102 ? -5.492 -1.300 -11.067 1.00 73.56 102 GLU A C 1
ATOM 799 O O . GLU A 1 102 ? -4.604 -0.561 -10.629 1.00 73.56 102 GLU A O 1
ATOM 804 N N . ARG A 1 103 ? -5.319 -2.629 -11.094 1.00 75.38 103 ARG A N 1
ATOM 805 C CA . ARG A 1 103 ? -4.109 -3.277 -10.573 1.00 75.38 103 ARG A CA 1
ATOM 806 C C . ARG A 1 103 ? -3.017 -3.311 -11.633 1.00 75.38 103 ARG A C 1
ATOM 808 O O . ARG A 1 103 ? -3.116 -4.049 -12.607 1.00 75.38 103 ARG A O 1
ATOM 815 N N . LYS A 1 104 ? -1.934 -2.565 -11.399 1.00 82.69 104 LYS A N 1
ATOM 816 C CA . LYS A 1 104 ? -0.703 -2.640 -12.196 1.00 82.69 104 LYS A CA 1
ATOM 817 C C . LYS A 1 104 ? 0.265 -3.672 -11.618 1.00 82.69 104 LYS A C 1
ATOM 819 O O . LYS A 1 104 ? 0.644 -3.606 -10.449 1.00 82.69 104 LYS A O 1
ATOM 824 N N . HIS A 1 105 ? 0.716 -4.588 -12.458 1.00 86.44 105 HIS A N 1
ATOM 825 C CA . HIS A 1 105 ? 1.746 -5.568 -12.143 1.00 86.44 105 HIS A CA 1
ATOM 826 C C . HIS A 1 105 ? 3.001 -5.240 -12.948 1.00 86.44 105 HIS A C 1
ATOM 828 O O . HIS A 1 105 ? 2.949 -5.212 -14.174 1.00 86.44 105 HIS A O 1
ATOM 834 N N . HIS A 1 106 ? 4.118 -4.976 -12.267 1.00 90.44 106 HIS A N 1
ATOM 835 C CA . HIS A 1 106 ? 5.413 -4.731 -12.907 1.00 90.44 106 HIS A CA 1
ATOM 836 C C . HIS A 1 106 ? 6.102 -6.067 -13.173 1.00 90.44 106 HIS A C 1
ATOM 838 O O . HIS A 1 106 ? 6.483 -6.771 -12.237 1.00 90.44 106 HIS A O 1
ATOM 844 N N . MET A 1 107 ? 6.194 -6.440 -14.444 1.00 89.75 107 MET A N 1
ATOM 845 C CA . MET A 1 107 ? 6.584 -7.775 -14.877 1.00 89.75 107 MET A CA 1
ATOM 846 C C . MET A 1 107 ? 7.878 -7.724 -15.698 1.00 89.75 107 MET A C 1
ATOM 848 O O . MET A 1 107 ? 7.989 -6.893 -16.600 1.00 89.75 107 MET A O 1
ATOM 852 N N . PRO A 1 108 ? 8.846 -8.620 -15.433 1.00 92.44 108 PRO A N 1
ATOM 853 C CA . PRO A 1 108 ? 10.030 -8.758 -16.266 1.00 92.44 108 PRO A CA 1
ATOM 854 C C . PRO A 1 108 ? 9.740 -9.570 -17.528 1.00 92.44 108 PRO A C 1
ATOM 856 O O . PRO A 1 108 ? 9.003 -10.561 -17.501 1.00 92.44 108 PRO A O 1
ATOM 859 N N . CYS A 1 109 ? 10.390 -9.197 -18.625 1.00 90.19 109 CYS A N 1
ATOM 860 C CA . CYS A 1 109 ? 10.511 -10.046 -19.796 1.00 90.19 109 CYS A CA 1
ATOM 861 C C . CYS A 1 109 ? 11.489 -11.209 -19.542 1.00 90.19 109 CYS A C 1
ATOM 863 O O . CYS A 1 109 ? 12.406 -11.104 -18.719 1.00 90.19 109 CYS A O 1
ATOM 865 N N . PRO A 1 110 ? 11.330 -12.342 -20.252 1.00 90.44 110 PRO A N 1
ATOM 866 C CA . PRO A 1 110 ? 12.326 -13.407 -20.259 1.00 90.44 110 PRO A CA 1
ATOM 867 C C . PRO A 1 110 ? 13.711 -12.895 -20.682 1.00 90.44 110 PRO A C 1
ATOM 869 O O . PRO A 1 110 ? 13.833 -11.882 -21.369 1.00 90.44 110 PRO A O 1
ATOM 872 N N . SER A 1 111 ? 14.766 -13.606 -20.274 1.00 86.56 111 SER A N 1
ATOM 873 C CA . SER A 1 111 ? 16.151 -13.147 -20.425 1.00 86.56 111 SER A CA 1
ATOM 874 C C . SER A 1 111 ? 16.484 -12.687 -21.850 1.00 86.56 111 SER A C 1
ATOM 876 O O . SER A 1 111 ? 16.358 -13.459 -22.798 1.00 86.56 111 SER A O 1
ATOM 878 N N . ASN A 1 112 ? 16.998 -11.458 -21.956 1.00 83.56 112 ASN A N 1
ATOM 879 C CA . ASN A 1 112 ? 17.415 -10.776 -23.191 1.00 83.56 112 ASN A CA 1
ATOM 880 C C . ASN A 1 1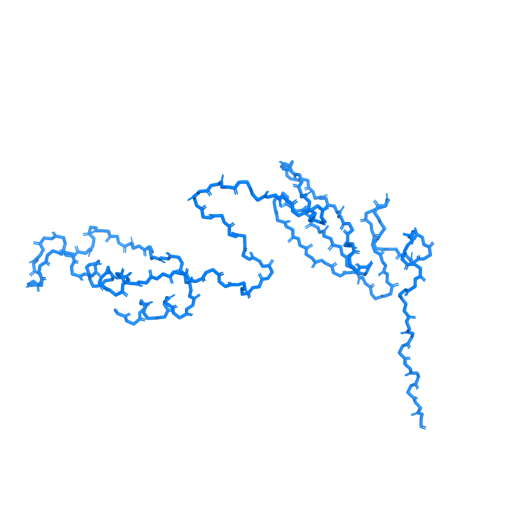12 ? 16.283 -10.369 -24.155 1.00 83.56 112 ASN A C 1
ATOM 882 O O . ASN A 1 112 ? 16.572 -10.036 -25.302 1.00 83.56 112 ASN A O 1
ATOM 886 N N . LEU A 1 113 ? 15.023 -10.376 -23.711 1.00 88.69 113 LEU A N 1
ATOM 887 C CA . LEU A 1 113 ? 13.896 -9.834 -24.473 1.00 88.69 113 LEU A CA 1
ATOM 888 C C . LEU A 1 113 ? 13.463 -8.474 -23.921 1.00 88.69 113 LEU A C 1
ATOM 890 O O . LEU A 1 113 ? 13.695 -8.158 -22.752 1.00 88.69 113 LEU A O 1
ATOM 894 N N . VAL A 1 114 ? 12.812 -7.686 -24.771 1.00 92.38 114 VAL A N 1
ATOM 895 C CA . VAL A 1 114 ? 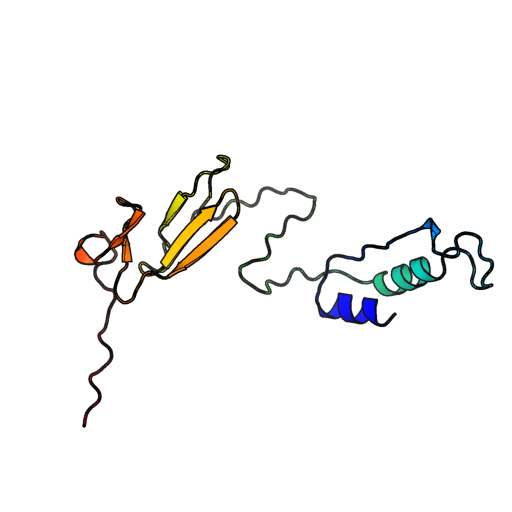12.248 -6.376 -24.433 1.00 92.38 114 VAL A CA 1
ATOM 896 C C . VAL A 1 114 ? 10.770 -6.336 -24.785 1.00 92.38 114 VAL A C 1
ATOM 898 O O . VAL A 1 114 ? 10.318 -7.048 -25.680 1.00 92.38 114 VAL A O 1
ATOM 901 N N . PHE A 1 115 ? 9.994 -5.522 -24.080 1.00 94.06 115 PHE A N 1
ATOM 902 C CA . PHE A 1 115 ? 8.563 -5.434 -24.340 1.00 94.06 115 PHE A CA 1
ATOM 903 C C . PHE A 1 115 ? 8.278 -4.683 -25.647 1.00 94.06 115 PHE A C 1
ATOM 905 O O . PHE A 1 115 ? 8.683 -3.533 -25.815 1.00 94.06 115 PHE A O 1
ATOM 912 N N . ASN A 1 116 ? 7.555 -5.330 -26.560 1.00 92.69 116 ASN A N 1
ATOM 913 C CA . ASN A 1 116 ? 7.091 -4.759 -27.815 1.00 92.69 116 ASN A CA 1
ATOM 914 C C . ASN A 1 116 ? 5.646 -4.249 -27.650 1.00 92.69 116 ASN A C 1
ATOM 916 O O . ASN A 1 116 ? 4.717 -5.062 -27.644 1.00 92.69 116 ASN A O 1
ATOM 920 N N . PRO A 1 117 ? 5.415 -2.925 -27.558 1.00 89.94 117 PRO A N 1
ATOM 921 C CA . PRO A 1 117 ? 4.072 -2.369 -27.388 1.00 89.94 117 PRO A CA 1
ATOM 922 C C . PRO A 1 117 ? 3.178 -2.522 -28.630 1.00 89.94 117 PRO A C 1
ATOM 924 O O . PRO A 1 117 ? 1.969 -2.350 -28.522 1.00 89.94 117 PRO A O 1
ATOM 927 N N . ASN A 1 118 ? 3.736 -2.848 -29.803 1.00 89.88 118 ASN A N 1
ATOM 928 C CA . ASN A 1 118 ? 2.938 -3.062 -31.015 1.00 89.88 118 ASN A CA 1
ATOM 929 C C . ASN A 1 118 ? 2.261 -4.438 -31.021 1.00 89.88 118 ASN A C 1
ATOM 931 O O . ASN A 1 118 ? 1.174 -4.592 -31.574 1.00 89.88 118 ASN A O 1
ATOM 935 N N . GLU A 1 119 ? 2.905 -5.430 -30.405 1.00 90.31 119 GLU A N 1
ATOM 936 C CA . GLU A 1 119 ? 2.417 -6.811 -30.344 1.00 90.31 119 GLU A CA 1
ATOM 937 C C . GLU A 1 119 ? 1.982 -7.231 -28.930 1.00 90.31 119 GLU A C 1
ATOM 939 O O . GLU A 1 119 ? 1.419 -8.309 -28.753 1.00 90.31 119 GLU A O 1
ATOM 944 N N . ASN A 1 120 ? 2.207 -6.375 -27.927 1.00 91.19 120 ASN A N 1
ATOM 945 C CA . ASN A 1 120 ? 1.957 -6.635 -26.507 1.00 91.19 120 ASN A CA 1
ATOM 946 C C . ASN A 1 120 ? 2.660 -7.899 -25.977 1.00 91.19 120 ASN A C 1
ATOM 948 O O . ASN A 1 120 ? 2.135 -8.601 -25.113 1.00 91.19 120 ASN A O 1
ATOM 952 N N . VAL A 1 121 ? 3.861 -8.192 -26.486 1.00 93.12 121 VAL A N 1
ATOM 953 C CA . VAL A 1 121 ? 4.670 -9.362 -26.106 1.00 93.12 121 VAL A CA 1
ATOM 954 C C . VAL A 1 121 ? 6.132 -8.983 -25.898 1.00 93.12 121 VAL A C 1
ATOM 956 O O . VAL A 1 121 ? 6.603 -7.964 -26.396 1.00 93.12 121 VAL A O 1
ATOM 959 N N . CYS A 1 122 ? 6.869 -9.813 -25.161 1.00 93.12 122 CYS A N 1
ATOM 960 C CA . CYS A 1 122 ? 8.322 -9.701 -25.091 1.00 93.12 122 CYS A CA 1
ATOM 961 C C . CYS A 1 122 ? 8.937 -10.249 -26.380 1.00 93.12 122 CYS A C 1
ATOM 963 O O . CYS A 1 122 ? 8.760 -11.425 -26.698 1.00 93.12 122 CYS A O 1
ATOM 965 N N . ASP A 1 123 ? 9.672 -9.402 -27.084 1.00 92.62 123 ASP A N 1
ATOM 966 C CA . ASP A 1 123 ? 10.275 -9.694 -28.376 1.00 92.62 123 ASP A CA 1
ATOM 967 C C . ASP A 1 123 ? 11.764 -9.319 -28.368 1.00 92.62 123 ASP A C 1
ATOM 969 O O . ASP A 1 123 ? 12.314 -8.816 -27.380 1.00 92.62 123 ASP A O 1
ATOM 973 N N . TRP A 1 124 ? 12.453 -9.612 -29.462 1.00 89.44 124 TRP A N 1
ATOM 974 C CA . TRP A 1 124 ? 13.852 -9.268 -29.628 1.00 89.44 124 TRP A CA 1
ATOM 975 C C . TRP A 1 124 ? 14.053 -7.744 -29.653 1.00 89.44 124 TRP A C 1
ATOM 977 O O . TRP A 1 124 ? 13.268 -7.031 -30.279 1.00 89.44 124 TRP A O 1
ATOM 987 N N . PRO A 1 125 ? 15.149 -7.230 -29.060 1.00 88.31 125 PRO A N 1
ATOM 988 C CA . PRO A 1 125 ? 15.496 -5.802 -29.074 1.00 88.31 125 PRO A CA 1
ATOM 989 C C . PRO A 1 125 ? 15.514 -5.143 -30.454 1.00 88.31 125 PRO A C 1
ATOM 991 O O . PRO A 1 125 ? 15.317 -3.939 -30.572 1.00 88.31 125 PRO A O 1
ATOM 994 N N . GLU A 1 126 ? 15.761 -5.930 -31.496 1.00 87.12 126 GLU A N 1
ATOM 995 C CA . GLU A 1 126 ? 15.804 -5.496 -32.893 1.00 87.12 126 GLU A CA 1
ATOM 996 C C . GLU A 1 126 ? 14.423 -5.089 -33.428 1.00 87.12 126 GLU A C 1
ATOM 998 O O . GLU A 1 126 ? 14.336 -4.228 -34.302 1.00 87.12 126 GLU A O 1
ATOM 1003 N N . ASN A 1 127 ? 13.355 -5.664 -32.869 1.00 86.12 127 ASN A N 1
ATOM 1004 C CA . ASN A 1 127 ? 11.971 -5.435 -33.282 1.00 86.12 127 ASN A CA 1
ATOM 1005 C C . ASN A 1 127 ? 11.299 -4.288 -32.510 1.00 86.12 127 ASN A C 1
ATOM 1007 O O . ASN A 1 127 ? 10.141 -3.963 -32.773 1.00 86.12 127 ASN A O 1
ATOM 1011 N N . VAL A 1 128 ? 12.010 -3.666 -31.560 1.00 87.38 128 VAL A N 1
ATOM 1012 C CA . VAL A 1 128 ? 11.477 -2.605 -30.698 1.00 87.38 128 VAL A CA 1
ATOM 1013 C C . VAL A 1 128 ? 12.313 -1.337 -30.839 1.00 87.38 128 VAL A C 1
ATOM 1015 O O . VAL A 1 128 ? 13.456 -1.244 -30.382 1.00 87.38 128 VAL A O 1
ATOM 1018 N N . GLU A 1 129 ? 11.722 -0.325 -31.473 1.00 82.81 129 GLU A N 1
ATOM 1019 C CA . GLU A 1 129 ? 12.359 0.976 -31.667 1.00 82.81 129 GLU A CA 1
ATOM 1020 C C . GLU A 1 129 ? 12.712 1.624 -30.317 1.00 82.81 129 GLU A C 1
ATOM 1022 O O . GLU A 1 129 ? 11.879 1.732 -29.421 1.00 82.81 129 GLU A O 1
ATOM 1027 N N . GLY A 1 130 ? 13.966 2.061 -30.163 1.00 78.75 130 GLY A N 1
ATOM 1028 C CA . GLY A 1 130 ? 14.456 2.690 -28.929 1.00 78.75 130 GLY A CA 1
ATOM 1029 C C . GLY A 1 130 ? 15.006 1.727 -27.870 1.00 78.75 130 GLY A C 1
ATOM 1030 O O . GLY A 1 130 ? 15.606 2.197 -26.908 1.00 78.75 130 GLY A O 1
ATOM 1031 N N . CYS A 1 131 ? 14.900 0.409 -28.072 1.00 79.12 131 CYS A N 1
ATOM 1032 C CA . CYS A 1 131 ? 15.356 -0.609 -27.115 1.00 79.12 131 CYS A CA 1
ATOM 1033 C C . CYS A 1 131 ? 16.519 -1.487 -27.624 1.00 79.12 131 CYS A C 1
ATOM 1035 O O . CYS A 1 131 ? 16.874 -2.482 -26.995 1.00 79.12 131 CYS A O 1
ATOM 1037 N N . THR A 1 132 ? 17.185 -1.094 -28.716 1.00 70.00 132 THR A N 1
ATOM 1038 C CA . THR A 1 132 ? 18.254 -1.860 -29.391 1.00 70.00 132 THR A CA 1
ATOM 1039 C C . THR A 1 132 ? 19.581 -1.981 -28.620 1.00 70.00 132 THR A C 1
ATOM 1041 O O . THR A 1 132 ? 20.471 -2.703 -29.065 1.00 70.00 132 THR A O 1
ATOM 1044 N N . GLN A 1 133 ? 19.755 -1.308 -27.471 1.00 65.81 133 GLN A N 1
ATOM 1045 C CA . GLN A 1 133 ? 21.021 -1.269 -26.710 1.00 65.81 133 GLN A CA 1
ATOM 1046 C C . GLN A 1 133 ? 20.972 -1.869 -25.292 1.00 65.81 133 GLN A C 1
ATOM 1048 O O . GLN A 1 133 ? 21.642 -1.373 -24.388 1.00 65.81 133 GLN A O 1
ATOM 1053 N N . HIS A 1 134 ? 20.264 -2.979 -25.076 1.00 54.00 134 HIS A N 1
ATOM 1054 C CA . HIS A 1 134 ? 20.315 -3.682 -23.787 1.00 54.00 134 HIS A CA 1
ATOM 1055 C C . HIS A 1 134 ? 20.756 -5.139 -23.902 1.00 54.00 134 HIS A C 1
ATOM 1057 O O . HIS A 1 134 ? 19.967 -6.061 -23.742 1.00 54.00 134 HIS A O 1
ATOM 1063 N N . THR A 1 135 ? 22.062 -5.348 -24.091 1.00 43.62 135 THR A N 1
ATOM 1064 C CA . THR A 1 135 ? 22.826 -6.289 -23.246 1.00 43.62 135 THR A CA 1
ATOM 1065 C C . THR A 1 135 ? 24.337 -6.092 -23.444 1.00 43.62 135 THR A C 1
ATOM 1067 O O . THR A 1 135 ? 24.891 -6.551 -24.444 1.00 43.62 135 THR A O 1
ATOM 1070 N N . PRO A 1 136 ? 25.082 -5.476 -22.504 1.00 47.00 136 PRO A N 1
ATOM 1071 C CA . PRO A 1 136 ? 26.480 -5.846 -22.351 1.00 47.00 136 PRO A CA 1
ATOM 1072 C C . PRO A 1 136 ? 26.499 -7.307 -21.888 1.00 47.00 136 PRO A C 1
ATOM 1074 O O . PRO A 1 136 ? 26.032 -7.631 -20.796 1.00 47.00 136 PRO A O 1
ATOM 1077 N N . ALA A 1 137 ? 26.988 -8.203 -22.747 1.00 42.12 137 ALA A N 1
ATOM 1078 C CA . ALA A 1 137 ? 27.185 -9.603 -22.394 1.00 42.12 137 ALA A CA 1
ATOM 1079 C C . ALA A 1 137 ? 27.970 -9.702 -21.069 1.00 42.12 137 ALA A C 1
ATOM 1081 O O . ALA A 1 137 ? 28.939 -8.953 -20.885 1.00 42.12 137 ALA A O 1
ATOM 1082 N N . PRO A 1 138 ? 27.605 -10.611 -20.145 1.00 52.28 138 PRO A N 1
ATOM 1083 C CA . PRO A 1 138 ? 28.410 -10.837 -18.954 1.00 52.28 138 PRO A CA 1
ATOM 1084 C C . PRO A 1 138 ? 29.844 -11.192 -19.385 1.00 52.28 138 PRO A C 1
ATOM 1086 O O . PRO A 1 138 ? 30.021 -12.024 -20.283 1.00 52.28 138 PRO A O 1
ATOM 1089 N N . PRO A 1 139 ? 30.881 -10.560 -18.802 1.00 53.97 139 PRO A N 1
ATOM 1090 C CA . PRO A 1 139 ? 32.253 -10.786 -19.226 1.00 53.97 139 PRO A CA 1
ATOM 1091 C C . PRO A 1 139 ? 32.592 -12.271 -19.089 1.00 53.97 139 PRO A C 1
ATOM 1093 O O . PRO A 1 139 ? 32.407 -12.871 -18.027 1.00 53.97 139 PRO A O 1
ATOM 1096 N N . ALA A 1 140 ? 33.084 -12.863 -20.181 1.00 58.66 140 ALA A N 1
ATOM 1097 C CA . ALA A 1 140 ? 33.477 -14.263 -20.222 1.00 58.66 140 ALA A CA 1
ATOM 1098 C C . ALA A 1 140 ? 34.439 -14.569 -19.064 1.00 58.66 140 ALA A C 1
ATOM 1100 O O . ALA A 1 140 ? 35.489 -13.936 -18.916 1.00 58.66 140 ALA A O 1
ATOM 1101 N N . ARG A 1 141 ? 34.063 -15.542 -18.228 1.00 61.41 141 ARG A N 1
ATOM 1102 C CA . ARG A 1 141 ? 34.846 -15.988 -17.074 1.00 61.41 141 ARG A CA 1
ATOM 1103 C C . ARG A 1 141 ? 36.193 -16.508 -17.589 1.00 61.41 141 ARG A C 1
ATOM 1105 O O . ARG A 1 141 ? 36.245 -17.567 -18.215 1.00 61.41 141 ARG A O 1
ATOM 1112 N N . ARG A 1 142 ? 37.268 -15.737 -17.387 1.00 61.19 142 ARG A N 1
ATOM 1113 C CA . ARG A 1 142 ? 38.632 -16.166 -17.731 1.00 61.19 142 ARG A CA 1
ATOM 1114 C C . ARG A 1 142 ? 38.954 -17.428 -16.924 1.00 61.19 142 ARG A C 1
ATOM 1116 O O . ARG A 1 142 ? 38.746 -17.439 -15.711 1.00 61.19 142 ARG A O 1
ATOM 1123 N N . ARG A 1 143 ? 39.369 -18.481 -17.635 1.00 58.53 143 ARG A N 1
ATOM 1124 C CA . ARG A 1 143 ? 39.914 -19.717 -17.060 1.00 58.53 143 ARG A CA 1
ATOM 1125 C C . ARG A 1 143 ? 41.226 -19.445 -16.343 1.00 58.53 143 ARG A C 1
ATOM 1127 O O . ARG A 1 143 ? 41.986 -18.591 -16.851 1.00 58.53 143 ARG A O 1
#

InterPro domains:
  IPR001223 Glycoside hydrolase family 18, catalytic domain [PS51910] (1-47)
  IPR002557 Chitin binding domain [PF01607] (85-131)
  IPR002557 Chitin binding domain [PS50940] (74-133)
  IPR002557 Chitin binding domain [SM00494] (75-133)
  IPR017853 Glycoside hydrolase superfamily [SSF51445] (2-44)
  IPR036508 Chitin binding domain superfamily [SSF57625] (69-138)
  IPR051940 Chitin-binding developmental regulator [PTHR23301] (68-132)

Organism: NCBI:txid3614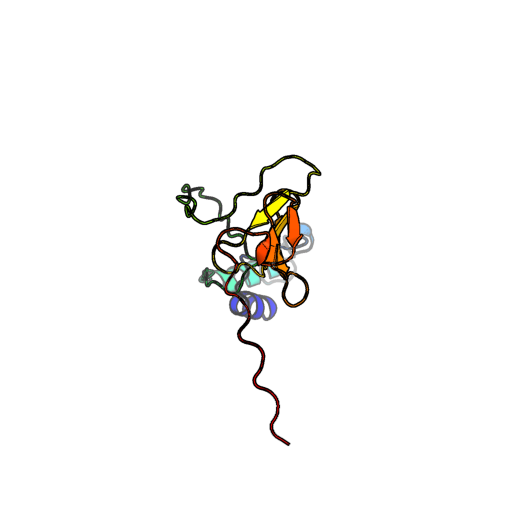8

Foldseek 3Di:
DVVLVVCLVVLDPDDDDDDQVPAQQVCPVVPDGRPPVVVSCVSCVPRDRDPDCPDDPDDDDDPDDPDDPPDPQDDDDAQDAADWDKAFRPVDQQWIWIDHRRDTDIDGHPPQFGQANVVRHTHHLVNHPPRVPPDPDDPPDDD